Protein AF-A0A3C0APT8-F1 (afdb_monomer_lite)

Foldseek 3Di:
DDDDPPPPVVVVVVVVVVVVVVVVVVVVVPDPPVDPDPPVVVVVVVVVVLVVLCVLLVVLLVLQLVLQVVLVVVCCVVPNPPVPDDPVNVVVVVVVVSVVSNVVSCVLSVVLVVVSVPDDPVCCPDPVVVVVSVVSVCCSPPVSVVQSVVQSVVCVVPVDGDDPVVVVCVVVVPVVVVVVD

Structure (mmCIF, N/CA/C/O backbone):
data_AF-A0A3C0APT8-F1
#
_entry.id   AF-A0A3C0APT8-F1
#
loop_
_atom_site.group_PDB
_atom_site.id
_atom_site.type_symbol
_atom_site.label_atom_id
_atom_site.label_alt_id
_atom_site.label_comp_id
_atom_site.label_asym_id
_atom_site.label_entity_id
_atom_site.label_seq_id
_atom_site.pdbx_PDB_ins_code
_atom_site.Cartn_x
_atom_site.Cartn_y
_atom_site.Cartn_z
_atom_site.occupancy
_atom_site.B_iso_or_equiv
_atom_site.auth_seq_id
_atom_site.auth_comp_id
_atom_site.auth_asym_id
_atom_site.auth_atom_id
_atom_site.pdbx_PDB_model_num
ATOM 1 N N . MET A 1 1 ? -50.277 -47.792 87.723 1.00 46.31 1 MET A N 1
ATOM 2 C CA . MET A 1 1 ? -50.235 -48.427 86.388 1.00 46.31 1 MET A CA 1
ATOM 3 C C . MET A 1 1 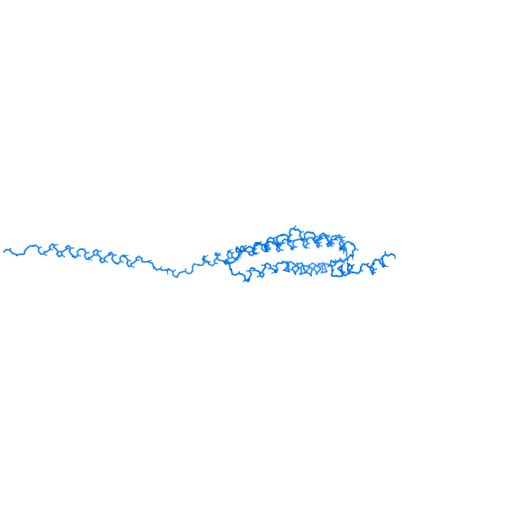? -49.663 -47.398 85.431 1.00 46.31 1 MET A C 1
ATOM 5 O O . MET A 1 1 ? -50.397 -46.610 84.857 1.00 46.31 1 MET A O 1
ATOM 9 N N . THR A 1 2 ? -48.336 -47.324 85.386 1.00 47.94 2 THR A N 1
ATOM 10 C CA . THR A 1 2 ? -47.563 -46.209 84.822 1.00 47.94 2 THR A CA 1
ATOM 11 C C . THR A 1 2 ? -46.394 -46.831 84.061 1.00 47.94 2 THR A C 1
ATOM 13 O O . THR A 1 2 ? -45.808 -47.771 84.592 1.00 47.94 2 THR A O 1
ATOM 16 N N . ARG A 1 3 ? -46.050 -46.292 82.881 1.00 48.50 3 ARG A N 1
ATOM 17 C CA . ARG A 1 3 ? -45.023 -46.743 81.904 1.00 48.50 3 ARG A CA 1
ATOM 18 C C . ARG A 1 3 ? -45.521 -47.669 80.789 1.00 48.50 3 ARG A C 1
ATOM 20 O O . ARG A 1 3 ? -45.230 -48.851 80.836 1.00 48.50 3 ARG A O 1
ATOM 27 N N . ILE A 1 4 ? -46.154 -47.113 79.750 1.00 49.47 4 ILE A N 1
ATOM 28 C CA . ILE A 1 4 ? -45.990 -47.619 78.362 1.00 49.47 4 ILE A CA 1
ATOM 29 C C . ILE A 1 4 ? -45.884 -46.463 77.332 1.00 49.47 4 ILE A C 1
ATOM 31 O O . ILE A 1 4 ? -45.281 -46.640 76.286 1.00 49.47 4 ILE A O 1
ATOM 35 N N . ILE A 1 5 ? -46.342 -45.239 77.631 1.00 50.34 5 ILE A N 1
ATOM 36 C CA . ILE A 1 5 ? -46.479 -44.180 76.601 1.00 50.34 5 ILE A CA 1
ATOM 37 C C . ILE A 1 5 ? -45.159 -43.435 76.263 1.00 50.34 5 ILE A C 1
ATOM 39 O O . ILE A 1 5 ? -45.027 -42.864 75.191 1.00 50.34 5 ILE A O 1
ATOM 43 N N . SER A 1 6 ? -44.121 -43.504 77.106 1.00 54.50 6 SER A N 1
ATOM 44 C CA . SER A 1 6 ? -42.900 -42.681 76.947 1.00 54.50 6 SER A CA 1
ATOM 45 C C . SER A 1 6 ? -41.946 -43.099 75.811 1.00 54.50 6 SER A C 1
ATOM 47 O O . SER A 1 6 ? -41.032 -42.339 75.493 1.00 54.50 6 SER A O 1
ATOM 49 N N . SER A 1 7 ? -42.099 -44.297 75.232 1.00 54.59 7 SER A N 1
ATOM 50 C CA . SER A 1 7 ? -41.129 -44.842 74.263 1.00 54.59 7 SER A CA 1
ATOM 51 C C . SER A 1 7 ? -41.429 -44.475 72.808 1.00 54.59 7 SER A C 1
ATOM 53 O O . SER A 1 7 ? -40.533 -44.583 71.979 1.00 54.59 7 SER A O 1
ATOM 55 N N . SER A 1 8 ? -42.660 -44.083 72.464 1.00 55.31 8 SER A N 1
ATOM 56 C CA . SER A 1 8 ? -43.016 -43.729 71.081 1.00 55.31 8 SER A CA 1
ATOM 57 C C . SER A 1 8 ? -42.684 -42.276 70.746 1.00 55.31 8 SER A C 1
ATOM 59 O O . SER A 1 8 ? -42.270 -41.994 69.628 1.00 55.31 8 SER A O 1
ATOM 61 N N . GLU A 1 9 ? -42.801 -41.363 71.715 1.00 57.25 9 GLU A N 1
ATOM 62 C CA . GLU A 1 9 ? -42.467 -39.942 71.524 1.00 57.25 9 GLU A CA 1
ATOM 63 C C . GLU A 1 9 ? -40.955 -39.724 71.386 1.00 57.25 9 GLU A C 1
ATOM 65 O O . GLU A 1 9 ? -40.518 -38.964 70.531 1.00 57.25 9 GLU A O 1
ATOM 70 N N . THR A 1 10 ? -40.139 -40.468 72.139 1.00 57.69 10 THR A N 1
ATOM 71 C CA . THR A 1 10 ? -38.668 -40.400 72.048 1.00 57.69 10 THR A CA 1
ATOM 72 C C . THR A 1 10 ? -38.121 -40.931 70.721 1.00 57.69 10 THR A C 1
ATOM 74 O O . THR A 1 10 ? -37.107 -40.437 70.234 1.00 57.69 10 THR A O 1
ATOM 77 N N . VAL A 1 11 ? -38.792 -41.914 70.112 1.00 59.53 11 VAL A N 1
ATOM 78 C CA . VAL A 1 11 ? -38.395 -42.466 68.805 1.00 59.53 11 VAL A CA 1
ATOM 79 C C . VAL A 1 11 ? -38.784 -41.523 67.663 1.00 59.53 11 VAL A C 1
ATOM 81 O O . VAL A 1 11 ? -38.007 -41.369 66.724 1.00 59.53 11 VAL A O 1
ATOM 84 N N . LEU A 1 12 ? -39.938 -40.855 67.755 1.00 58.19 12 LEU A N 1
ATOM 85 C CA . LEU A 1 12 ? -40.366 -39.862 66.763 1.00 58.19 12 LEU A CA 1
ATOM 86 C C . LEU A 1 12 ? -39.485 -38.602 66.793 1.00 58.19 12 LEU A C 1
ATOM 88 O O . LEU A 1 12 ? -39.095 -38.118 65.734 1.00 58.19 12 LEU A O 1
ATOM 92 N N . ASP A 1 13 ? -39.086 -38.142 67.979 1.00 59.91 13 ASP A N 1
ATOM 93 C CA . ASP A 1 13 ? -38.222 -36.962 68.146 1.00 59.91 13 ASP A CA 1
ATOM 94 C C . ASP A 1 13 ? -36.760 -37.237 67.711 1.00 59.91 13 ASP A C 1
ATOM 96 O O . ASP A 1 13 ? -36.088 -36.403 67.096 1.00 59.91 13 ASP A O 1
ATOM 100 N N . SER A 1 14 ? -36.272 -38.471 67.910 1.00 58.62 14 SER A N 1
ATOM 101 C CA . SER A 1 14 ? -34.999 -38.920 67.314 1.00 58.62 14 SER A CA 1
ATOM 102 C C . SER A 1 14 ? -35.072 -39.041 65.791 1.00 58.62 14 SER A C 1
ATOM 104 O O . SER A 1 14 ? -34.113 -38.699 65.106 1.00 58.62 14 SER A O 1
ATOM 106 N N . ALA A 1 15 ? -36.195 -39.503 65.234 1.00 60.31 15 ALA A N 1
ATOM 107 C CA . ALA A 1 15 ? -36.350 -39.606 63.786 1.00 60.31 15 ALA A CA 1
ATOM 108 C C . ALA A 1 15 ? -36.388 -38.219 63.125 1.00 60.31 15 ALA A C 1
ATOM 110 O O . ALA A 1 15 ? -35.685 -38.014 62.137 1.00 60.31 15 ALA A O 1
ATOM 111 N N . GLU A 1 16 ? -37.125 -37.260 63.703 1.00 64.25 16 GLU A N 1
ATOM 112 C CA . GLU A 1 16 ? -37.183 -35.880 63.200 1.00 64.25 16 GLU A CA 1
ATOM 113 C C . GLU A 1 16 ? -35.834 -35.156 63.295 1.00 64.25 16 GLU A C 1
ATOM 115 O O . GLU A 1 16 ? -35.450 -34.451 62.354 1.00 64.25 16 GLU A O 1
ATOM 120 N N . SER A 1 17 ? -35.091 -35.341 64.392 1.00 61.62 17 SER A N 1
ATOM 121 C CA . SER A 1 17 ? -33.765 -34.729 64.557 1.00 61.62 17 SER A CA 1
ATOM 122 C C . SER A 1 17 ? -32.734 -35.296 63.576 1.00 61.62 17 SER A C 1
ATOM 124 O O . SER A 1 17 ? -32.000 -34.518 62.969 1.00 61.62 17 SER A O 1
ATOM 126 N N . VAL A 1 18 ? -32.752 -36.607 63.306 1.00 64.25 18 VAL A N 1
ATOM 127 C CA . VAL A 1 18 ? -31.890 -37.234 62.288 1.00 64.25 18 VAL A CA 1
ATOM 128 C C . VAL A 1 18 ? -32.241 -36.760 60.873 1.00 64.25 18 VAL A C 1
ATOM 130 O O . VAL A 1 18 ? -31.335 -36.475 60.089 1.00 64.25 18 VAL A O 1
ATOM 133 N N . THR A 1 19 ? -33.527 -36.597 60.532 1.00 63.81 19 THR A N 1
ATOM 134 C CA . THR A 1 19 ? -33.911 -36.006 59.234 1.00 63.81 19 THR A CA 1
ATOM 135 C C . THR A 1 19 ? -33.487 -34.546 59.105 1.00 63.81 19 THR A C 1
ATOM 137 O O . THR A 1 19 ? -33.012 -34.162 58.038 1.00 63.81 19 THR A O 1
ATOM 140 N N . ARG A 1 20 ? -33.572 -33.745 60.177 1.00 60.94 20 ARG A N 1
ATOM 141 C CA . ARG A 1 20 ? -33.083 -32.355 60.157 1.00 60.94 20 ARG A CA 1
ATOM 142 C C . ARG A 1 20 ? -31.565 -32.283 60.023 1.00 60.94 20 ARG A C 1
ATOM 144 O O . ARG A 1 20 ? -31.077 -31.425 59.296 1.00 60.94 20 ARG A O 1
ATOM 151 N N . GLU A 1 21 ? -30.813 -33.175 60.664 1.00 63.03 21 GLU A N 1
ATOM 152 C CA . GLU A 1 21 ? -29.355 -33.222 60.493 1.00 63.03 21 GLU A CA 1
ATOM 153 C C . GLU A 1 21 ? -28.953 -33.665 59.079 1.00 63.03 21 GLU A C 1
ATOM 155 O O . GLU A 1 21 ? -28.057 -33.059 58.490 1.00 63.03 21 GLU A O 1
ATOM 160 N N . MET A 1 22 ? -29.662 -34.629 58.477 1.00 58.06 22 MET A N 1
ATOM 161 C CA . MET A 1 22 ? -29.444 -35.013 57.075 1.00 58.06 22 MET A CA 1
ATOM 162 C C . MET A 1 22 ? -29.778 -33.879 56.093 1.00 58.06 22 MET A C 1
ATOM 164 O O . MET A 1 22 ? -29.039 -33.673 55.130 1.00 58.06 22 MET A O 1
ATOM 168 N N . GLU A 1 23 ? -30.839 -33.109 56.346 1.00 60.03 23 GLU A N 1
ATOM 169 C CA . GLU A 1 23 ? -31.242 -31.971 55.509 1.00 60.03 23 GLU A CA 1
ATOM 170 C C . GLU A 1 23 ? -30.263 -30.788 55.641 1.00 60.03 23 GLU A C 1
ATOM 172 O O . GLU A 1 23 ? -29.914 -30.149 54.645 1.00 60.03 23 GLU A O 1
ATOM 177 N N . VAL A 1 24 ? -29.725 -30.541 56.843 1.00 60.09 24 VAL A N 1
ATOM 178 C CA . VAL A 1 24 ? -28.685 -29.524 57.086 1.00 60.09 24 VAL A CA 1
ATOM 179 C C . VAL A 1 24 ? -27.339 -29.940 56.479 1.00 60.09 24 VAL A C 1
ATOM 181 O O . VAL A 1 24 ? -26.661 -29.100 55.883 1.00 60.09 24 VAL A O 1
ATOM 184 N N . SER A 1 25 ? -26.963 -31.223 56.545 1.00 53.44 25 SER A N 1
ATOM 185 C CA . SER A 1 25 ? -25.757 -31.736 55.876 1.00 53.44 25 SER A CA 1
ATOM 186 C C . SER A 1 25 ? -25.876 -31.724 54.345 1.00 53.44 25 SER A C 1
ATOM 188 O O . SER A 1 25 ? -24.917 -31.332 53.681 1.00 53.44 25 SER A O 1
ATOM 190 N N . GLN A 1 26 ? -27.047 -32.034 53.770 1.00 53.38 26 GLN A N 1
ATOM 191 C CA . GLN A 1 26 ? -27.283 -31.894 52.323 1.00 53.38 26 GLN A CA 1
ATOM 192 C C . GLN A 1 26 ? -27.288 -30.428 51.868 1.00 53.38 26 GLN A C 1
ATOM 194 O O . GLN A 1 26 ? -26.706 -30.109 50.831 1.00 53.38 26 GLN A O 1
ATOM 199 N N . SER A 1 27 ? -27.865 -29.524 52.665 1.00 49.44 27 SER A N 1
ATOM 200 C CA . SER A 1 27 ? -27.881 -28.081 52.377 1.00 49.44 27 SER A CA 1
ATOM 201 C C . SER A 1 27 ? -26.485 -27.447 52.464 1.00 49.44 27 SER A C 1
ATOM 203 O O . SER A 1 27 ? -26.185 -26.498 51.735 1.00 49.44 27 SER A O 1
ATOM 205 N N . ALA A 1 28 ? -25.607 -27.990 53.315 1.00 50.47 28 ALA A N 1
ATOM 206 C CA . ALA A 1 28 ? -24.210 -27.571 53.432 1.00 50.47 28 ALA A CA 1
ATOM 207 C C . ALA A 1 28 ? -23.309 -28.141 52.313 1.00 50.47 28 ALA A C 1
ATOM 209 O O . ALA A 1 28 ? -22.332 -27.494 51.925 1.00 50.47 28 ALA A O 1
ATOM 210 N N . GLU A 1 29 ? -23.641 -29.310 51.747 1.00 50.09 29 GLU A N 1
ATOM 211 C CA . GLU A 1 29 ? -22.916 -29.909 50.613 1.00 50.09 29 GLU A CA 1
ATOM 212 C C . GLU A 1 29 ? -23.354 -29.389 49.236 1.00 50.09 29 GLU A C 1
ATOM 214 O O . GLU A 1 29 ? -22.563 -29.447 48.291 1.00 50.09 29 GLU A O 1
ATOM 219 N N . THR A 1 30 ? -24.522 -28.748 49.115 1.00 44.47 30 THR A N 1
ATOM 220 C CA . THR A 1 30 ? -24.904 -27.944 47.935 1.00 44.47 30 THR A CA 1
ATOM 221 C C . THR A 1 30 ? -24.205 -26.575 47.892 1.00 44.47 30 THR A C 1
ATOM 223 O O . THR A 1 30 ? -24.771 -25.550 47.533 1.00 44.47 30 THR A O 1
ATOM 226 N N . GLY A 1 31 ? -22.917 -26.538 48.225 1.00 44.31 31 GLY A N 1
ATOM 227 C CA . GLY A 1 31 ? -21.942 -26.527 47.140 1.00 44.31 31 GLY A CA 1
ATOM 228 C C . GLY A 1 31 ? -21.985 -25.367 46.146 1.00 44.31 31 GLY A C 1
ATOM 229 O O . GLY A 1 31 ? -21.610 -25.571 44.995 1.00 44.31 31 GLY A O 1
ATOM 230 N N . ASN A 1 32 ? -22.312 -24.139 46.556 1.00 48.81 32 ASN A N 1
ATOM 231 C CA . ASN A 1 32 ? -21.815 -22.963 45.834 1.00 48.81 32 ASN A CA 1
ATOM 232 C C . ASN A 1 32 ? -20.361 -22.690 46.246 1.00 48.81 32 ASN A C 1
ATOM 234 O O . ASN A 1 32 ? -20.043 -21.699 46.901 1.00 48.81 32 ASN A O 1
ATOM 238 N N . ARG A 1 33 ? -19.459 -23.606 45.883 1.00 49.03 33 ARG A N 1
ATOM 239 C CA . ARG A 1 33 ? -18.041 -23.268 45.774 1.00 49.03 33 ARG A CA 1
ATOM 240 C C . ARG A 1 33 ? -17.917 -22.517 44.449 1.00 49.03 33 ARG A C 1
ATOM 242 O O . ARG A 1 33 ? -18.072 -23.174 43.418 1.00 49.03 33 ARG A O 1
ATOM 249 N N . PRO A 1 34 ? -17.650 -21.196 44.411 1.00 51.22 34 PRO A N 1
ATOM 250 C CA . PRO A 1 34 ? -17.245 -20.570 43.164 1.00 51.22 34 PRO A CA 1
ATOM 251 C C . PRO A 1 34 ? -15.938 -21.251 42.767 1.00 51.22 34 PRO A C 1
ATOM 253 O O . PRO A 1 34 ? -14.888 -21.023 43.365 1.00 51.22 34 PRO A O 1
ATOM 256 N N . GLY A 1 35 ? -16.031 -22.207 41.844 1.00 51.53 35 GLY A N 1
ATOM 257 C CA . GLY A 1 35 ? -14.895 -22.980 41.390 1.00 51.53 35 GLY A CA 1
ATOM 258 C C . GLY A 1 35 ? -13.864 -22.021 40.821 1.00 51.53 35 GLY A C 1
ATOM 259 O O . GLY A 1 35 ? -14.045 -21.505 39.722 1.00 51.53 35 GLY A O 1
ATOM 260 N N . LEU A 1 36 ? -12.779 -21.808 41.569 1.00 56.50 36 LEU A N 1
ATOM 261 C CA . LEU A 1 36 ? -11.518 -21.260 41.084 1.00 56.50 36 LEU A CA 1
ATOM 262 C C . LEU A 1 36 ? -10.945 -22.215 40.025 1.00 56.50 36 LEU A C 1
ATOM 264 O O . LEU A 1 36 ? -10.007 -22.973 40.264 1.00 56.50 36 LEU A O 1
ATOM 268 N N . ARG A 1 37 ? -11.530 -22.209 38.834 1.00 57.88 37 ARG A N 1
ATOM 269 C CA . ARG A 1 37 ? -10.881 -22.694 37.625 1.00 57.88 37 ARG A CA 1
ATOM 270 C C . ARG A 1 37 ? -10.918 -21.532 36.645 1.00 57.88 37 ARG A C 1
ATOM 272 O O . ARG A 1 37 ? -11.970 -21.330 36.044 1.00 57.88 37 ARG A O 1
ATOM 279 N N . PRO A 1 38 ? -9.827 -20.760 36.477 1.00 55.81 38 PRO A N 1
ATOM 280 C CA . PRO A 1 38 ? -9.714 -19.917 35.299 1.00 55.81 38 PRO A CA 1
ATOM 281 C C . PRO A 1 38 ? -9.768 -20.871 34.106 1.00 55.81 38 PRO A C 1
ATOM 283 O O . PRO A 1 38 ? -8.848 -21.655 33.862 1.00 55.81 38 PRO A O 1
ATOM 286 N N . ARG A 1 39 ? -10.920 -20.910 33.436 1.00 60.53 39 ARG A N 1
ATOM 287 C CA . ARG A 1 39 ? -11.121 -21.746 32.263 1.00 60.53 39 ARG A CA 1
ATOM 288 C C . ARG A 1 39 ? -10.161 -21.208 31.210 1.00 60.53 39 ARG A C 1
ATOM 290 O O . ARG A 1 39 ? -10.298 -20.075 30.772 1.00 60.53 39 ARG A O 1
ATOM 297 N N . LEU A 1 40 ? -9.208 -22.028 30.772 1.00 59.12 40 LEU A N 1
ATOM 298 C CA . LEU A 1 40 ? -8.360 -21.746 29.602 1.00 59.12 40 LEU A CA 1
ATOM 299 C C . LEU A 1 40 ? -9.195 -21.306 28.377 1.00 59.12 40 LEU A C 1
ATOM 301 O O . LEU A 1 40 ? -8.720 -20.559 27.530 1.00 59.12 40 LEU A O 1
ATOM 305 N N . VAL A 1 41 ? -10.466 -21.714 28.329 1.00 59.66 41 VAL A N 1
ATOM 306 C CA . VAL A 1 41 ? -11.469 -21.310 27.335 1.00 59.66 41 VAL A CA 1
ATOM 307 C C . VAL A 1 41 ? -11.773 -19.800 27.364 1.00 59.66 41 VAL A C 1
ATOM 309 O O . VAL A 1 41 ? -11.934 -19.209 26.299 1.00 59.66 41 VAL A O 1
ATOM 312 N N . ASP A 1 42 ? -11.756 -19.148 28.533 1.00 60.94 42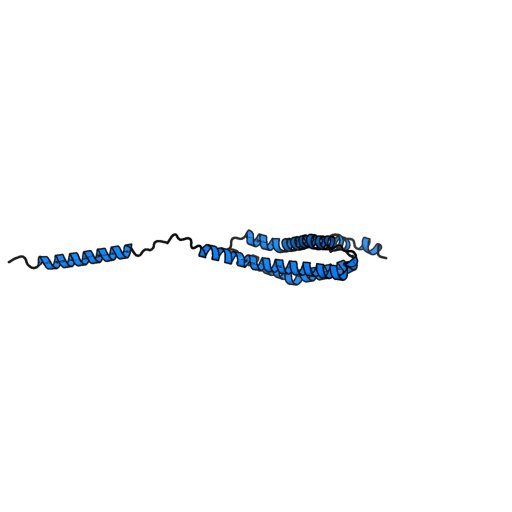 ASP A N 1
ATOM 313 C CA . ASP A 1 42 ? -12.002 -17.700 28.660 1.00 60.94 42 ASP A CA 1
ATOM 314 C C . ASP A 1 42 ? -10.837 -16.885 28.065 1.00 60.94 42 ASP A C 1
ATOM 316 O O . ASP A 1 42 ? -11.036 -15.820 27.477 1.00 60.94 42 ASP A O 1
ATOM 320 N N . TRP A 1 43 ? -9.612 -17.417 28.143 1.00 56.66 43 TRP A N 1
ATOM 321 C CA . TRP A 1 43 ? -8.429 -16.829 27.505 1.00 56.66 43 TRP A CA 1
ATOM 322 C C . TRP A 1 43 ? -8.491 -16.946 25.981 1.00 56.66 43 TRP A C 1
ATOM 324 O O . TRP A 1 43 ? -8.214 -15.982 25.275 1.00 56.66 43 TRP A O 1
ATOM 334 N N . VAL A 1 44 ? -8.928 -18.090 25.454 1.00 61.84 44 VAL A N 1
ATOM 335 C CA . VAL A 1 44 ? -9.093 -18.269 24.002 1.00 61.84 44 VAL A CA 1
ATOM 336 C C . VAL A 1 44 ? -10.205 -17.362 23.453 1.00 61.84 44 VAL A C 1
ATOM 338 O O . VAL A 1 44 ? -10.029 -16.753 22.398 1.00 61.84 44 VAL A O 1
ATOM 341 N N . GLN A 1 45 ? -11.318 -17.199 24.177 1.00 60.47 45 GLN A N 1
ATOM 342 C CA . GLN A 1 45 ? -12.413 -16.309 23.766 1.00 60.47 45 GLN A CA 1
ATOM 343 C C . GLN A 1 45 ? -12.042 -14.823 23.853 1.00 60.47 45 GLN A C 1
ATOM 345 O O . GLN A 1 45 ? -12.379 -14.051 22.957 1.00 60.47 45 GLN A O 1
ATOM 350 N N . THR A 1 46 ? -11.312 -14.402 24.888 1.00 57.59 46 THR A N 1
ATOM 351 C CA . THR A 1 46 ? -10.836 -13.011 24.986 1.00 57.59 46 THR A CA 1
ATOM 352 C C . THR A 1 46 ? -9.825 -12.675 23.887 1.00 57.59 46 THR A C 1
ATOM 354 O O . THR A 1 46 ? -9.931 -11.606 23.282 1.00 57.59 46 THR A O 1
ATOM 357 N N . TRP A 1 47 ? -8.928 -13.603 23.535 1.00 53.00 47 TRP A N 1
ATOM 358 C CA . TRP A 1 47 ? -8.032 -13.455 22.382 1.00 53.00 47 TRP A CA 1
ATOM 359 C C . TRP A 1 47 ? -8.778 -13.410 21.041 1.00 53.00 47 TRP A C 1
ATOM 361 O O . TRP A 1 47 ? -8.412 -12.615 20.175 1.00 53.00 47 TRP A O 1
ATOM 371 N N . SER A 1 48 ? -9.842 -14.200 20.856 1.00 57.16 48 SER A N 1
ATOM 372 C CA . SER A 1 48 ? -10.593 -14.205 19.590 1.00 57.16 48 SER A CA 1
ATOM 373 C C . SER A 1 48 ? -11.395 -12.916 19.373 1.00 57.16 48 SER A C 1
ATOM 375 O O . SER A 1 48 ? -11.482 -12.428 18.246 1.00 57.16 48 SER A O 1
ATOM 377 N N . VAL A 1 49 ? -11.945 -12.324 20.438 1.00 58.59 49 VAL A N 1
ATOM 378 C CA . VAL A 1 49 ? -12.668 -11.040 20.363 1.00 58.59 49 VAL A CA 1
ATOM 379 C C . VAL A 1 49 ? -11.706 -9.883 20.072 1.00 58.59 49 VAL A C 1
ATOM 381 O O . VAL A 1 49 ? -12.036 -8.990 19.288 1.00 58.59 49 VAL A O 1
ATOM 384 N N . TRP A 1 50 ? -10.494 -9.922 20.636 1.00 54.88 50 TRP A N 1
ATOM 385 C CA . TRP A 1 50 ? -9.435 -8.969 20.293 1.00 54.88 50 TRP A CA 1
ATOM 386 C C . TRP A 1 50 ? -8.984 -9.149 18.840 1.00 54.88 50 TRP A C 1
ATOM 388 O O . TRP A 1 50 ? -8.959 -8.175 18.088 1.00 54.88 50 TRP A O 1
ATOM 398 N N . GLY A 1 51 ? -8.737 -10.389 18.404 1.00 61.47 51 GLY A N 1
ATOM 399 C CA . GLY A 1 51 ? -8.367 -10.713 17.024 1.00 61.47 51 GLY A CA 1
ATOM 400 C C . GLY A 1 51 ? -9.388 -10.243 15.983 1.00 61.47 51 GLY A C 1
ATOM 401 O O . GLY A 1 51 ? -8.994 -9.767 14.921 1.00 61.47 51 GLY A O 1
ATOM 402 N N . GLY A 1 52 ? -10.688 -10.280 16.297 1.00 67.06 52 GLY A N 1
ATOM 403 C CA . GLY A 1 52 ? -11.744 -9.801 15.398 1.00 67.06 52 GLY A CA 1
ATOM 404 C C . GLY A 1 52 ? -11.667 -8.300 15.085 1.00 67.06 52 GLY A C 1
ATOM 405 O O . GLY A 1 52 ? -11.883 -7.899 13.943 1.00 67.06 52 GLY A O 1
ATOM 406 N N . CYS A 1 53 ? -11.295 -7.465 16.061 1.00 69.88 53 CYS A N 1
ATOM 407 C CA . CYS A 1 53 ? -11.169 -6.017 15.850 1.00 69.88 53 CYS A CA 1
ATOM 408 C C . CYS A 1 53 ? -9.942 -5.670 14.993 1.00 69.88 53 CYS A C 1
ATOM 410 O O . CYS A 1 53 ? -10.022 -4.821 14.105 1.00 69.88 53 CYS A O 1
ATOM 412 N N . TYR A 1 54 ? -8.819 -6.361 15.216 1.00 80.19 54 TYR A N 1
ATOM 413 C CA . TYR A 1 54 ? -7.609 -6.187 14.405 1.00 80.19 54 TYR A CA 1
ATOM 414 C C . TYR A 1 54 ? -7.717 -6.854 13.028 1.00 80.19 54 TYR A C 1
ATOM 416 O O . TYR A 1 54 ? -7.017 -6.447 12.105 1.00 80.19 54 TYR A O 1
ATOM 424 N N . SER A 1 55 ? -8.616 -7.828 12.851 1.00 84.50 55 SER A N 1
ATOM 425 C CA . SER A 1 55 ? -8.834 -8.511 11.571 1.00 84.50 55 SER A CA 1
ATOM 426 C C . SER A 1 55 ? -9.303 -7.555 10.471 1.00 84.50 55 SER A C 1
ATOM 428 O O . SER A 1 55 ? -8.769 -7.601 9.365 1.00 84.50 55 SER A O 1
ATOM 430 N N . VAL A 1 56 ? -10.225 -6.633 10.775 1.00 84.00 56 VAL A N 1
ATOM 431 C CA . VAL A 1 56 ? -10.672 -5.610 9.807 1.00 84.00 56 VAL A CA 1
ATOM 432 C C . VAL A 1 56 ? -9.510 -4.706 9.400 1.00 84.00 56 VAL A C 1
ATOM 434 O O . VAL A 1 56 ? -9.353 -4.369 8.230 1.00 84.00 56 VAL A O 1
ATOM 437 N N . LEU A 1 57 ? -8.659 -4.349 10.360 1.00 86.75 57 LEU A N 1
ATOM 438 C CA . LEU A 1 57 ? -7.506 -3.498 10.110 1.00 86.75 57 LEU A CA 1
ATOM 439 C C . LEU A 1 57 ? -6.442 -4.211 9.267 1.00 86.75 57 LEU A C 1
ATOM 441 O O . LEU A 1 57 ? -5.886 -3.618 8.348 1.00 86.75 57 LEU A O 1
ATOM 445 N N . ALA A 1 58 ? -6.212 -5.498 9.533 1.00 89.56 58 ALA A N 1
ATOM 446 C CA . ALA A 1 58 ? -5.337 -6.347 8.733 1.00 89.56 58 ALA A CA 1
ATOM 447 C C . ALA A 1 58 ? -5.862 -6.525 7.299 1.00 89.56 58 ALA A C 1
ATOM 449 O O . ALA A 1 58 ? -5.073 -6.515 6.357 1.00 89.56 58 ALA A O 1
ATOM 450 N N . LEU A 1 59 ? -7.183 -6.631 7.114 1.00 90.56 59 LEU A N 1
ATOM 451 C CA . LEU A 1 59 ? -7.794 -6.676 5.785 1.00 90.56 59 LEU A CA 1
ATOM 452 C C . LEU A 1 59 ? -7.538 -5.376 5.014 1.00 90.56 59 LEU A C 1
ATOM 454 O O . LEU A 1 59 ? -7.107 -5.425 3.866 1.00 90.56 59 LEU A O 1
ATOM 458 N N . ILE A 1 60 ? -7.752 -4.223 5.651 1.00 89.75 60 ILE A N 1
ATOM 459 C CA . ILE A 1 60 ? -7.468 -2.915 5.044 1.00 89.75 60 ILE A CA 1
ATOM 460 C C . ILE A 1 60 ? -5.978 -2.792 4.705 1.00 89.75 60 ILE A C 1
ATOM 462 O O . ILE A 1 60 ? -5.639 -2.318 3.625 1.00 89.75 60 ILE A O 1
ATOM 466 N N . LEU A 1 61 ? -5.087 -3.267 5.582 1.00 92.25 61 LEU A N 1
ATOM 467 C CA . LEU A 1 61 ? -3.641 -3.279 5.337 1.00 92.25 61 LEU A CA 1
ATOM 468 C C . LEU A 1 61 ? -3.305 -4.063 4.074 1.00 92.25 61 LEU A C 1
ATOM 470 O O . LEU A 1 61 ? -2.550 -3.589 3.228 1.00 92.25 61 LEU A O 1
ATOM 474 N N . LEU A 1 62 ? -3.889 -5.252 3.948 1.00 93.12 62 LEU A N 1
ATOM 475 C CA . LEU A 1 62 ? -3.673 -6.138 2.815 1.00 93.12 62 LEU A CA 1
ATOM 476 C C . LEU A 1 62 ? -4.221 -5.536 1.520 1.00 93.12 62 LEU A C 1
ATOM 478 O O . LEU A 1 62 ? -3.541 -5.600 0.500 1.00 93.12 62 LEU A O 1
ATOM 482 N N . ILE A 1 63 ? -5.402 -4.912 1.559 1.00 92.25 63 ILE A N 1
ATOM 483 C CA . ILE A 1 63 ? -5.973 -4.198 0.409 1.00 92.25 63 ILE A CA 1
ATOM 484 C C . ILE A 1 63 ? -5.041 -3.061 -0.019 1.00 92.25 63 ILE A C 1
ATOM 486 O O . ILE A 1 63 ? -4.698 -2.964 -1.196 1.00 92.25 63 ILE A O 1
ATOM 490 N N . THR A 1 64 ? -4.580 -2.237 0.925 1.00 92.25 64 THR A N 1
ATOM 491 C CA . THR A 1 64 ? -3.674 -1.121 0.629 1.00 92.25 64 THR A CA 1
ATOM 492 C C . THR A 1 64 ? -2.367 -1.601 0.011 1.00 92.25 64 THR A C 1
ATOM 494 O O . THR A 1 64 ? -1.951 -1.088 -1.028 1.00 92.25 64 THR A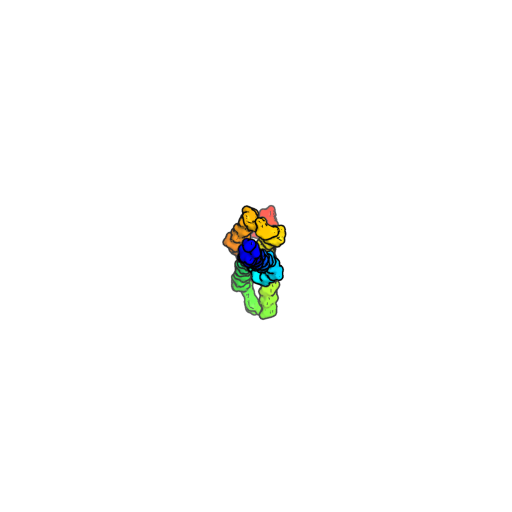 O 1
ATOM 497 N N . LEU A 1 65 ? -1.750 -2.631 0.595 1.00 94.06 65 LEU A N 1
ATOM 498 C CA . LEU A 1 65 ? -0.555 -3.254 0.030 1.00 94.06 65 LEU A CA 1
ATOM 499 C C . LEU A 1 65 ? -0.809 -3.812 -1.369 1.00 94.06 65 LEU A C 1
ATOM 501 O O . LEU A 1 65 ? 0.029 -3.624 -2.244 1.00 94.06 65 LEU A O 1
ATOM 505 N N . ALA A 1 66 ? -1.953 -4.458 -1.603 1.00 93.94 66 ALA A N 1
ATOM 506 C CA . ALA A 1 66 ? -2.292 -5.005 -2.912 1.00 93.94 66 ALA A CA 1
ATOM 507 C C . ALA A 1 66 ? -2.386 -3.908 -3.984 1.00 93.94 66 ALA A C 1
ATOM 509 O O . ALA A 1 66 ? -1.844 -4.085 -5.072 1.00 93.94 66 ALA A O 1
ATOM 510 N N . TYR A 1 67 ? -3.002 -2.763 -3.677 1.00 93.88 67 TYR A N 1
ATOM 511 C CA . TYR A 1 67 ? -3.070 -1.625 -4.600 1.00 93.88 67 TYR A CA 1
ATOM 512 C C . TYR A 1 67 ? -1.692 -1.025 -4.906 1.00 93.88 67 TYR A C 1
ATOM 514 O O . TYR A 1 67 ? -1.370 -0.814 -6.075 1.00 93.88 67 TYR A O 1
ATOM 522 N N . LEU A 1 68 ? -0.863 -0.783 -3.885 1.00 93.12 68 LEU A N 1
ATOM 523 C CA . LEU A 1 68 ? 0.487 -0.226 -4.071 1.00 93.12 68 LEU A CA 1
ATOM 524 C C . LEU A 1 68 ? 1.395 -1.190 -4.844 1.00 93.12 68 LEU A C 1
ATOM 526 O O . LEU A 1 68 ? 2.125 -0.792 -5.755 1.00 93.12 68 LEU A O 1
ATOM 530 N N . PHE A 1 69 ? 1.290 -2.480 -4.533 1.00 92.31 69 PHE A N 1
ATOM 531 C CA . PHE A 1 69 ? 1.994 -3.538 -5.242 1.00 92.31 69 PHE A CA 1
ATOM 532 C C . PHE A 1 69 ? 1.549 -3.635 -6.704 1.00 92.31 69 PHE A C 1
ATOM 534 O O . PHE A 1 69 ? 2.387 -3.772 -7.595 1.00 92.31 69 PHE A O 1
ATOM 541 N N . LEU A 1 70 ? 0.245 -3.523 -6.970 1.00 93.81 70 LEU A N 1
ATOM 542 C CA . LEU A 1 70 ? -0.290 -3.524 -8.327 1.00 93.81 70 LEU A CA 1
ATOM 543 C C . LEU A 1 70 ? 0.203 -2.309 -9.120 1.00 93.81 70 LEU A C 1
ATOM 545 O O . LEU A 1 70 ? 0.675 -2.481 -10.241 1.00 93.81 70 LEU A O 1
ATOM 549 N N . LEU A 1 71 ? 0.173 -1.108 -8.532 1.00 93.00 71 LEU A N 1
ATOM 550 C CA . LEU A 1 71 ? 0.729 0.103 -9.147 1.00 93.00 71 LEU A CA 1
ATOM 551 C C . LEU A 1 71 ? 2.199 -0.101 -9.530 1.00 93.00 71 LEU A C 1
ATOM 553 O O . LEU A 1 71 ? 2.604 0.176 -10.657 1.00 93.00 71 LEU A O 1
ATOM 557 N N . ARG A 1 72 ? 3.000 -0.639 -8.608 1.00 90.81 72 ARG A N 1
ATOM 558 C CA . ARG A 1 72 ? 4.406 -0.973 -8.850 1.00 90.81 72 ARG A CA 1
ATOM 559 C C . ARG A 1 72 ? 4.573 -1.962 -10.002 1.00 90.81 72 ARG A C 1
ATOM 561 O O . ARG A 1 72 ? 5.436 -1.737 -10.845 1.00 90.81 72 ARG A O 1
ATOM 568 N N . LEU A 1 73 ? 3.785 -3.036 -10.041 1.00 90.94 73 LEU A N 1
ATOM 569 C CA . LEU A 1 73 ? 3.837 -4.007 -11.135 1.00 90.94 73 LEU A CA 1
ATOM 570 C C . LEU A 1 73 ? 3.534 -3.348 -12.478 1.00 90.94 73 LEU A C 1
ATOM 572 O O . LEU A 1 73 ? 4.297 -3.528 -13.424 1.00 90.94 73 LEU A O 1
ATOM 576 N N . VAL A 1 74 ? 2.462 -2.557 -12.541 1.00 92.19 74 VAL A N 1
ATOM 577 C CA . VAL A 1 74 ? 2.071 -1.824 -13.749 1.00 92.19 74 VAL A CA 1
ATOM 578 C C . VAL A 1 74 ? 3.209 -0.916 -14.208 1.00 92.19 74 VAL A C 1
ATOM 580 O O . VAL A 1 74 ? 3.595 -0.962 -15.368 1.00 92.19 74 VAL A O 1
ATOM 583 N N . MET A 1 75 ? 3.825 -0.161 -13.301 1.00 89.06 75 MET A N 1
ATOM 584 C CA . MET A 1 75 ? 4.931 0.732 -13.653 1.00 89.06 75 MET A CA 1
ATOM 585 C C . MET A 1 75 ? 6.190 -0.005 -14.116 1.00 89.06 75 MET A C 1
ATOM 587 O O . MET A 1 75 ? 6.835 0.438 -15.062 1.00 89.06 75 MET A O 1
ATOM 591 N N . ILE A 1 76 ? 6.542 -1.128 -13.481 1.00 88.06 76 ILE A N 1
ATOM 592 C CA . ILE A 1 76 ? 7.681 -1.953 -13.912 1.00 88.06 76 ILE A CA 1
ATOM 593 C C . ILE A 1 76 ? 7.427 -2.525 -15.310 1.00 88.06 76 ILE A C 1
ATOM 595 O O . ILE A 1 76 ? 8.354 -2.591 -16.108 1.00 88.06 76 ILE A O 1
ATOM 599 N N . ILE A 1 77 ? 6.193 -2.920 -15.625 1.00 88.00 77 ILE A N 1
ATOM 600 C CA . ILE A 1 77 ? 5.846 -3.449 -16.949 1.00 88.00 77 ILE A CA 1
ATOM 601 C C . ILE A 1 77 ? 5.843 -2.335 -18.004 1.00 88.00 77 ILE A C 1
ATOM 603 O O . ILE A 1 77 ? 6.358 -2.544 -19.098 1.00 88.00 77 ILE A O 1
ATOM 607 N N . SER A 1 78 ? 5.285 -1.165 -17.685 1.00 87.50 78 SER A N 1
ATOM 608 C CA . SER A 1 78 ? 5.155 -0.058 -18.639 1.00 87.50 78 SER A CA 1
ATOM 609 C C . SER A 1 78 ? 6.475 0.670 -18.909 1.00 87.50 78 SER A C 1
ATOM 611 O O . SER A 1 78 ? 6.732 1.052 -20.046 1.00 87.50 78 SER A O 1
ATOM 613 N N . TYR A 1 79 ? 7.310 0.867 -17.882 1.00 85.19 79 TYR A N 1
ATOM 614 C CA . TYR A 1 79 ? 8.507 1.721 -17.957 1.00 85.19 79 TYR A CA 1
ATOM 615 C C . TYR A 1 79 ? 9.806 1.015 -17.549 1.00 85.19 79 TYR A C 1
ATOM 617 O O . TYR A 1 79 ? 10.890 1.585 -17.677 1.00 85.19 79 TYR A O 1
ATOM 625 N N . GLY A 1 80 ? 9.737 -0.211 -17.028 1.00 80.00 80 GLY A N 1
ATOM 626 C CA . GLY A 1 80 ? 10.927 -0.954 -16.633 1.00 80.00 80 GLY A CA 1
ATOM 627 C C . GLY A 1 80 ? 11.685 -1.487 -17.844 1.00 80.00 80 GLY A C 1
ATOM 628 O O . GLY A 1 80 ? 11.147 -2.227 -18.663 1.00 80.00 80 GLY A O 1
ATOM 629 N N . ASP A 1 81 ? 12.978 -1.180 -17.925 1.00 80.38 81 ASP A N 1
ATOM 630 C CA . ASP A 1 81 ? 13.870 -1.795 -18.908 1.00 80.38 81 ASP A CA 1
ATOM 631 C C . ASP A 1 81 ? 14.336 -3.171 -18.401 1.00 80.38 81 ASP A C 1
ATOM 633 O O . ASP A 1 81 ? 15.423 -3.328 -17.834 1.00 80.38 81 ASP A O 1
ATOM 637 N N . LEU A 1 82 ? 13.471 -4.181 -18.556 1.00 71.44 82 LEU A N 1
ATOM 638 C CA . LEU A 1 82 ? 13.726 -5.545 -18.074 1.00 71.44 82 LEU A CA 1
ATOM 639 C C . LEU A 1 82 ? 14.975 -6.178 -18.710 1.00 71.44 82 LEU A C 1
ATOM 641 O O . LEU A 1 82 ? 15.578 -7.060 -18.103 1.00 71.44 82 LEU A O 1
ATOM 645 N N . ALA A 1 83 ? 15.396 -5.720 -19.892 1.00 73.38 83 ALA A N 1
ATOM 646 C CA . ALA A 1 83 ? 16.562 -6.256 -20.591 1.00 73.38 83 ALA A CA 1
ATOM 647 C C . ALA A 1 83 ? 17.895 -5.856 -19.935 1.00 73.38 83 ALA A C 1
ATOM 649 O O . ALA A 1 83 ? 18.907 -6.529 -20.135 1.00 73.38 83 ALA A O 1
ATOM 650 N N . LYS A 1 84 ? 17.908 -4.778 -19.141 1.00 77.38 84 LYS A N 1
ATOM 651 C CA . LYS A 1 84 ? 19.107 -4.285 -18.443 1.00 77.38 84 LYS A CA 1
ATOM 652 C C . LYS A 1 84 ? 19.181 -4.718 -16.979 1.00 77.38 84 LYS A C 1
ATOM 654 O O . LYS A 1 84 ? 20.205 -4.497 -16.334 1.00 77.38 84 LYS A O 1
ATOM 659 N N . LEU A 1 85 ? 18.117 -5.316 -16.442 1.00 78.81 85 LEU A N 1
ATOM 660 C CA . LEU A 1 85 ? 18.037 -5.677 -15.031 1.00 78.81 85 LEU A CA 1
ATOM 661 C C . LEU A 1 85 ? 18.676 -7.041 -14.767 1.00 78.81 85 LEU A C 1
ATOM 663 O O . LEU A 1 85 ? 18.211 -8.080 -15.229 1.00 78.81 85 LEU A O 1
ATOM 667 N N . THR A 1 86 ? 19.713 -7.049 -13.933 1.00 86.25 86 THR A N 1
ATOM 668 C CA . THR A 1 86 ? 20.227 -8.299 -13.358 1.00 86.25 86 THR A CA 1
ATOM 669 C C . THR A 1 86 ? 19.240 -8.823 -12.304 1.00 86.25 86 THR A C 1
ATOM 671 O O . THR A 1 86 ? 18.621 -8.032 -11.591 1.00 86.25 86 THR A O 1
ATOM 674 N N . VAL A 1 87 ? 19.135 -10.146 -12.120 1.00 83.62 87 VAL A N 1
ATOM 675 C CA . VAL A 1 87 ? 18.248 -10.782 -11.112 1.00 83.62 87 VAL A CA 1
ATOM 676 C C . VAL A 1 87 ? 18.436 -10.189 -9.703 1.00 83.62 87 VAL A C 1
ATOM 678 O O . VAL A 1 87 ? 17.469 -9.980 -8.967 1.00 83.62 87 VAL A O 1
ATOM 681 N N . GLN A 1 88 ? 19.675 -9.847 -9.337 1.00 87.38 88 GLN A N 1
ATOM 682 C CA . GLN A 1 88 ? 19.997 -9.201 -8.063 1.00 87.38 88 GLN A CA 1
ATOM 683 C C . GLN A 1 88 ? 19.393 -7.792 -7.945 1.00 87.38 88 GLN A C 1
ATOM 685 O O . GLN A 1 88 ? 18.821 -7.456 -6.910 1.00 87.38 88 GLN A O 1
ATOM 690 N N . GLN A 1 89 ? 19.481 -6.982 -9.002 1.00 85.75 89 GLN A N 1
ATOM 691 C CA . GLN A 1 89 ? 18.926 -5.626 -9.031 1.00 85.75 89 GLN A CA 1
ATOM 692 C C . GLN A 1 89 ? 17.396 -5.661 -9.020 1.00 85.75 89 GLN A C 1
ATOM 694 O O . GLN A 1 89 ? 16.773 -4.878 -8.310 1.00 85.75 89 GLN A O 1
ATOM 699 N N . ALA A 1 90 ? 16.790 -6.613 -9.735 1.00 84.62 90 ALA A N 1
ATOM 700 C CA . ALA A 1 90 ? 15.345 -6.823 -9.710 1.00 84.62 90 ALA A CA 1
ATOM 701 C C . ALA A 1 90 ? 14.851 -7.196 -8.301 1.00 84.62 90 ALA A C 1
ATOM 703 O O . ALA A 1 90 ? 13.865 -6.638 -7.819 1.00 84.62 90 ALA A O 1
ATOM 704 N N . THR A 1 91 ? 15.576 -8.081 -7.608 1.00 87.12 91 THR A N 1
ATOM 705 C CA . THR A 1 91 ? 15.258 -8.455 -6.220 1.00 87.12 91 THR A CA 1
ATOM 706 C C . THR A 1 91 ? 15.384 -7.259 -5.278 1.00 87.12 91 THR A C 1
ATOM 708 O O . THR A 1 91 ? 14.495 -7.030 -4.460 1.00 87.12 91 THR A O 1
ATOM 711 N N . GLN A 1 92 ? 16.448 -6.461 -5.409 1.00 88.25 92 GLN A N 1
ATOM 712 C CA . GLN A 1 92 ? 16.628 -5.249 -4.605 1.00 88.25 92 GLN A CA 1
ATOM 713 C C . GLN A 1 92 ? 15.520 -4.222 -4.862 1.00 88.25 92 GLN A C 1
ATOM 715 O O . GLN A 1 92 ? 14.945 -3.708 -3.908 1.00 88.25 92 GLN A O 1
ATOM 720 N N . LEU A 1 93 ? 15.156 -3.979 -6.124 1.00 86.94 93 LEU A N 1
ATOM 721 C CA . LEU A 1 93 ? 14.069 -3.070 -6.496 1.00 86.94 93 LEU A CA 1
ATOM 722 C C . LEU A 1 93 ? 12.737 -3.482 -5.853 1.00 86.94 93 LEU A C 1
ATOM 724 O O . LEU A 1 93 ? 12.002 -2.640 -5.325 1.00 86.94 93 LEU A O 1
ATOM 728 N N . PHE A 1 94 ? 12.441 -4.783 -5.871 1.00 87.44 94 PHE A N 1
ATOM 729 C CA . PHE A 1 94 ? 11.250 -5.327 -5.230 1.00 87.44 94 PHE A CA 1
ATOM 730 C C . PHE A 1 94 ? 11.288 -5.166 -3.715 1.00 87.44 94 PHE A C 1
ATOM 732 O O . PHE A 1 94 ? 10.312 -4.707 -3.129 1.00 87.44 94 PHE A O 1
ATOM 739 N N . LEU A 1 95 ? 12.408 -5.515 -3.084 1.00 90.81 95 LEU A N 1
ATOM 740 C CA . LEU A 1 95 ? 12.530 -5.515 -1.631 1.00 90.81 95 LEU A CA 1
ATOM 741 C C . LEU A 1 95 ? 12.495 -4.096 -1.062 1.00 90.81 95 LEU A C 1
ATOM 743 O O . LEU A 1 95 ? 11.724 -3.818 -0.146 1.00 90.81 95 LEU A O 1
ATOM 747 N N . THR A 1 96 ? 13.283 -3.190 -1.642 1.00 89.81 96 THR A N 1
ATOM 748 C CA . THR A 1 96 ? 13.321 -1.782 -1.242 1.00 89.81 96 THR A CA 1
ATOM 749 C C . THR A 1 96 ? 11.949 -1.159 -1.372 1.00 89.81 96 THR A C 1
ATOM 751 O O . THR A 1 96 ? 11.494 -0.463 -0.471 1.00 89.81 96 THR A O 1
ATOM 754 N N . GLY A 1 97 ? 11.244 -1.415 -2.465 1.00 89.06 97 GLY A N 1
ATOM 755 C CA . GLY A 1 97 ? 9.944 -0.800 -2.576 1.00 89.06 97 GLY A CA 1
ATOM 756 C C . GLY A 1 97 ? 8.826 -1.518 -1.823 1.00 89.06 97 GLY A C 1
ATOM 757 O O . GLY A 1 97 ? 7.924 -0.826 -1.376 1.00 89.06 97 GLY A O 1
ATOM 758 N N . LEU A 1 98 ? 8.916 -2.819 -1.542 1.00 89.81 98 LEU A N 1
ATOM 759 C CA . LEU A 1 98 ? 8.015 -3.452 -0.573 1.00 89.81 98 LEU A CA 1
ATOM 760 C C . LEU A 1 98 ? 8.139 -2.785 0.809 1.00 89.81 98 LEU A C 1
ATOM 762 O O . LEU A 1 98 ? 7.134 -2.612 1.493 1.00 89.81 98 LEU A O 1
ATOM 766 N N . GLN A 1 99 ? 9.346 -2.367 1.212 1.00 94.12 99 GLN A N 1
ATOM 767 C CA . GLN A 1 99 ? 9.542 -1.604 2.453 1.00 94.12 99 GLN A CA 1
ATOM 768 C C . GLN A 1 99 ? 8.814 -0.255 2.410 1.00 94.12 99 GLN A C 1
ATOM 770 O O . GLN A 1 99 ? 8.175 0.119 3.393 1.00 94.12 99 GLN A O 1
ATOM 775 N N . PHE A 1 100 ? 8.869 0.455 1.280 1.00 90.56 100 PHE A N 1
ATOM 776 C CA . PHE A 1 100 ? 8.124 1.704 1.100 1.00 90.56 100 PHE A CA 1
ATOM 777 C C . PHE A 1 100 ? 6.608 1.477 1.081 1.00 90.56 100 PHE A C 1
ATOM 779 O O . PHE A 1 100 ? 5.887 2.201 1.762 1.00 90.56 100 PHE A O 1
ATOM 786 N N . ASP A 1 101 ? 6.127 0.444 0.388 1.00 91.88 101 ASP A N 1
ATOM 787 C CA . ASP A 1 101 ? 4.702 0.099 0.340 1.00 91.88 101 ASP A CA 1
ATOM 788 C C . ASP A 1 101 ? 4.186 -0.240 1.751 1.00 91.88 101 ASP A C 1
ATOM 790 O O . ASP A 1 101 ? 3.116 0.216 2.158 1.00 91.88 101 ASP A O 1
ATOM 794 N N . LEU A 1 102 ? 4.986 -0.972 2.539 1.00 93.50 102 LEU A N 1
ATOM 795 C CA . LEU A 1 102 ? 4.702 -1.276 3.942 1.00 93.50 102 LEU A CA 1
ATOM 796 C C . LEU A 1 102 ? 4.673 -0.013 4.808 1.00 93.50 102 LEU A C 1
ATOM 798 O O . LEU A 1 102 ? 3.768 0.138 5.625 1.00 93.50 102 LEU A O 1
ATOM 802 N N . LEU A 1 103 ? 5.638 0.893 4.632 1.00 93.00 103 LEU A N 1
ATOM 803 C CA . LEU A 1 103 ? 5.690 2.152 5.373 1.00 93.00 103 LEU A CA 1
ATOM 804 C C . LEU A 1 103 ? 4.442 2.998 5.097 1.00 93.00 103 LEU A C 1
ATOM 806 O O . LEU A 1 103 ? 3.800 3.466 6.035 1.00 93.00 103 LEU A O 1
ATOM 810 N N . VAL A 1 104 ? 4.062 3.145 3.826 1.00 90.31 104 VAL A N 1
ATOM 811 C CA . VAL A 1 104 ? 2.861 3.886 3.420 1.00 90.31 104 VAL A CA 1
ATOM 812 C C . VAL A 1 104 ? 1.603 3.228 3.990 1.00 90.31 104 VAL A C 1
ATOM 814 O O . VAL A 1 104 ? 0.790 3.908 4.620 1.00 90.31 104 VAL A O 1
ATOM 817 N N . ALA A 1 105 ? 1.459 1.906 3.852 1.00 91.62 105 ALA A N 1
ATOM 818 C CA . ALA A 1 105 ? 0.320 1.171 4.404 1.00 91.62 105 ALA A CA 1
ATOM 819 C C . ALA A 1 105 ? 0.227 1.299 5.937 1.00 91.62 105 ALA A C 1
ATOM 821 O O . ALA A 1 105 ? -0.868 1.465 6.483 1.00 91.62 105 ALA A O 1
ATOM 822 N N . LEU A 1 106 ? 1.365 1.279 6.638 1.00 91.94 106 LEU A N 1
ATOM 823 C CA . LEU A 1 106 ? 1.416 1.465 8.085 1.00 91.94 106 LEU A CA 1
ATOM 824 C C . LEU A 1 106 ? 1.021 2.891 8.478 1.00 91.94 106 LEU A C 1
ATOM 826 O O . LEU A 1 106 ? 0.233 3.064 9.409 1.00 91.94 106 LEU A O 1
ATOM 830 N N . CYS A 1 107 ? 1.493 3.907 7.753 1.00 89.88 107 CYS A N 1
ATOM 831 C CA . CYS A 1 107 ? 1.077 5.296 7.954 1.00 89.88 107 CYS A CA 1
ATOM 832 C C . CYS A 1 107 ? -0.443 5.461 7.796 1.00 89.88 107 CYS A C 1
ATOM 834 O O . CYS A 1 107 ? -1.071 6.101 8.639 1.00 89.88 107 CYS A O 1
ATOM 836 N N . PHE A 1 108 ? -1.051 4.820 6.790 1.00 87.31 108 PHE A N 1
ATOM 837 C CA . PHE A 1 108 ? -2.507 4.838 6.593 1.00 87.31 108 PHE A CA 1
ATOM 838 C C . PHE A 1 108 ? -3.286 4.231 7.766 1.00 87.31 108 PHE A C 1
ATOM 840 O O . PHE A 1 108 ? -4.363 4.711 8.116 1.00 87.31 108 PHE A O 1
ATOM 847 N N . ILE A 1 109 ? -2.747 3.183 8.387 1.00 87.75 109 ILE A N 1
ATOM 848 C CA . ILE A 1 109 ? -3.430 2.422 9.441 1.00 87.75 109 ILE A CA 1
ATOM 849 C C . ILE A 1 109 ? -3.135 2.936 10.850 1.00 87.75 109 ILE A C 1
ATOM 851 O O . ILE A 1 109 ? -3.941 2.739 11.760 1.00 87.75 109 ILE A O 1
ATOM 855 N N . THR A 1 110 ? -2.026 3.648 11.030 1.00 89.06 110 THR A N 1
ATOM 856 C CA . THR A 1 110 ? -1.599 4.259 12.297 1.00 89.06 110 THR A CA 1
ATOM 857 C C . THR A 1 110 ? -2.715 4.997 13.057 1.00 89.06 110 THR A C 1
ATOM 859 O O . THR A 1 110 ? -2.860 4.729 14.256 1.00 89.06 110 THR A O 1
ATOM 862 N N . PRO A 1 111 ? -3.539 5.880 12.449 1.00 84.75 111 PRO A N 1
ATOM 863 C CA . PRO A 1 111 ? -4.590 6.583 13.193 1.00 84.75 111 PRO A CA 1
ATOM 864 C C . PRO A 1 111 ? -5.628 5.626 13.796 1.00 84.75 111 PRO A C 1
ATOM 866 O O . PRO A 1 111 ? -6.047 5.791 14.940 1.00 84.75 111 PRO A O 1
ATOM 869 N N . GLN A 1 112 ? -5.998 4.576 13.065 1.00 83.31 112 GLN A N 1
ATOM 870 C CA . GLN A 1 112 ? -6.970 3.591 13.532 1.00 83.31 112 GLN A CA 1
ATOM 871 C C . GLN A 1 112 ? -6.344 2.600 14.527 1.00 83.31 112 GLN A C 1
ATOM 873 O O . GLN A 1 112 ? -6.983 2.218 15.510 1.00 83.31 112 GLN A O 1
ATOM 878 N N . LEU A 1 113 ? -5.078 2.226 14.318 1.00 86.44 113 LEU A N 1
ATOM 879 C CA . LEU A 1 113 ? -4.320 1.353 15.215 1.00 86.44 113 LEU A CA 1
ATOM 880 C C . LEU A 1 113 ? -4.111 2.000 16.589 1.00 86.44 113 LEU A C 1
ATOM 882 O O . LEU A 1 113 ? -4.349 1.368 17.619 1.00 86.44 113 LEU A O 1
ATOM 886 N N . THR A 1 114 ? -3.707 3.271 16.614 1.00 85.25 114 THR A N 1
ATOM 887 C CA . THR A 1 114 ? -3.551 4.038 17.858 1.00 85.25 114 THR A CA 1
ATOM 888 C C . THR A 1 114 ? -4.892 4.192 18.567 1.00 85.25 114 THR A C 1
ATOM 890 O O . THR A 1 114 ? -4.981 3.913 19.761 1.00 85.25 114 THR A O 1
ATOM 893 N N . HIS A 1 115 ? -5.962 4.520 17.840 1.00 81.31 115 HIS A N 1
ATOM 894 C CA . HIS A 1 115 ? -7.301 4.611 18.418 1.00 81.31 115 HIS A CA 1
ATOM 895 C C . HIS A 1 115 ? -7.748 3.295 19.089 1.00 81.31 115 HIS A C 1
ATOM 897 O O . HIS A 1 115 ? -8.208 3.314 20.229 1.00 81.31 115 HIS A O 1
ATOM 903 N N . LEU A 1 116 ? -7.560 2.144 18.433 1.00 78.81 116 LEU A N 1
ATOM 904 C CA . LEU A 1 116 ? -7.866 0.825 19.009 1.00 78.81 116 LEU A CA 1
ATOM 905 C C . LEU A 1 116 ? -6.991 0.486 20.226 1.00 78.81 116 LEU A C 1
ATOM 907 O O . LEU A 1 116 ? -7.484 -0.101 21.185 1.00 78.81 116 LEU A O 1
ATOM 911 N N . THR A 1 117 ? -5.715 0.875 20.201 1.00 80.88 117 THR A N 1
ATOM 912 C CA . THR A 1 117 ? -4.754 0.572 21.275 1.00 80.88 117 THR A CA 1
ATOM 913 C C . THR A 1 117 ? -5.022 1.395 22.537 1.00 80.88 117 THR A C 1
ATOM 915 O O . THR A 1 117 ? -4.905 0.883 23.649 1.00 80.88 117 THR A O 1
ATOM 918 N N . PHE A 1 118 ? -5.396 2.669 22.386 1.00 78.69 118 PHE A N 1
ATOM 919 C CA . PHE A 1 118 ? -5.596 3.577 23.519 1.00 78.69 118 PHE A CA 1
ATOM 920 C C . PHE A 1 118 ? -7.014 3.535 24.112 1.00 78.69 118 PHE A C 1
ATOM 922 O O . PHE A 1 118 ? -7.210 4.014 25.232 1.00 78.69 118 PHE A O 1
ATOM 929 N N . LEU A 1 119 ? -8.012 2.971 23.418 1.00 69.88 119 LEU A N 1
ATOM 930 C CA . LEU A 1 119 ? -9.377 2.881 23.942 1.00 69.88 119 LEU A CA 1
ATOM 931 C C . LEU A 1 119 ? -9.653 1.515 24.603 1.00 69.88 119 LEU A C 1
ATOM 933 O O . LEU A 1 119 ? -9.701 0.496 23.917 1.00 69.88 119 LEU A O 1
ATOM 937 N N . PRO A 1 120 ? -9.944 1.460 25.920 1.00 61.47 120 PRO A N 1
ATOM 938 C CA . PRO A 1 120 ? -10.334 0.214 26.575 1.00 61.47 120 PRO A CA 1
ATOM 939 C C . PRO A 1 120 ? -11.673 -0.297 26.018 1.00 61.47 120 PRO A C 1
ATOM 941 O O . PRO A 1 120 ? -12.618 0.479 25.841 1.00 61.47 120 PRO A O 1
ATOM 944 N N . GLY A 1 121 ? -11.772 -1.617 25.800 1.00 61.72 121 GLY A N 1
ATOM 945 C CA . GLY A 1 121 ? -12.805 -2.312 25.005 1.00 61.72 121 GLY A CA 1
ATOM 946 C C . GLY A 1 121 ? -14.285 -2.033 25.319 1.00 61.72 121 GLY A C 1
ATOM 947 O O . GLY A 1 121 ? -15.154 -2.414 24.544 1.00 61.72 121 GLY A O 1
ATOM 948 N N . LYS A 1 122 ? -14.603 -1.309 26.399 1.00 58.72 122 LYS A N 1
ATOM 949 C CA . LYS A 1 122 ? -15.966 -0.838 26.708 1.00 58.72 122 LYS A CA 1
ATOM 950 C C . LYS A 1 122 ? -16.368 0.442 25.953 1.00 58.72 122 LYS A C 1
ATOM 952 O O . LYS A 1 122 ? -17.555 0.743 25.883 1.00 58.72 122 LYS A O 1
ATOM 957 N N . ARG A 1 123 ? -15.418 1.197 25.376 1.00 55.97 123 ARG A N 1
ATOM 958 C CA . ARG A 1 123 ? -15.672 2.442 24.609 1.00 55.97 123 ARG A CA 1
ATOM 959 C C . ARG A 1 123 ? -15.567 2.281 23.085 1.00 55.97 123 ARG A C 1
ATOM 961 O O . ARG A 1 123 ? -15.745 3.261 22.363 1.00 55.97 123 ARG A O 1
ATOM 968 N N . LEU A 1 124 ? -15.360 1.058 22.588 1.00 60.34 124 LEU A N 1
ATOM 969 C CA . LEU A 1 124 ? -15.281 0.763 21.149 1.00 60.34 124 LEU A CA 1
ATOM 970 C C . LEU A 1 124 ? -16.607 0.995 20.394 1.00 60.34 124 LEU A C 1
ATOM 972 O O . LEU A 1 124 ? -16.616 1.128 19.178 1.00 60.34 124 LEU A O 1
ATOM 976 N N . ILE A 1 125 ? -17.738 1.090 21.102 1.00 63.78 125 ILE A N 1
ATOM 977 C CA . ILE A 1 125 ? -19.079 1.298 20.516 1.00 63.78 125 ILE A CA 1
ATOM 978 C C . ILE A 1 125 ? -19.440 2.801 20.470 1.00 63.78 125 ILE A C 1
ATOM 980 O O . ILE A 1 125 ? -20.600 3.193 20.381 1.00 63.78 125 ILE A O 1
ATOM 984 N N . THR A 1 126 ? -18.454 3.691 20.551 1.00 71.44 126 THR A N 1
ATOM 985 C CA . THR A 1 126 ? -18.682 5.138 20.432 1.00 71.44 126 THR A CA 1
ATOM 986 C C . THR A 1 126 ? -18.832 5.563 18.967 1.00 71.44 126 THR A C 1
ATOM 988 O O . THR A 1 126 ? -18.284 4.934 18.060 1.00 71.44 126 THR A O 1
ATOM 991 N N . LYS A 1 127 ? -19.571 6.658 18.717 1.00 76.25 127 LYS A N 1
ATOM 992 C CA . LYS A 1 127 ? -19.751 7.229 17.365 1.00 76.25 127 LYS A CA 1
ATOM 993 C C . LYS A 1 127 ? -18.409 7.520 16.680 1.00 76.25 127 LYS A C 1
ATOM 995 O O . LYS A 1 127 ? -18.282 7.290 15.486 1.00 76.25 127 LYS A O 1
ATOM 1000 N N . THR A 1 128 ? -17.408 7.949 17.448 1.00 76.25 128 THR A N 1
ATOM 1001 C CA . THR A 1 128 ? -16.049 8.233 16.966 1.00 76.25 128 THR A CA 1
ATOM 1002 C C . THR A 1 128 ? -15.356 6.993 16.409 1.00 76.25 128 THR A C 1
ATOM 1004 O O . THR A 1 128 ? -14.769 7.061 15.337 1.00 76.25 128 THR A O 1
ATOM 1007 N N . SER A 1 129 ? -15.479 5.841 17.077 1.00 78.00 129 SER A N 1
ATOM 1008 C CA . SER A 1 129 ? -14.885 4.590 16.591 1.00 78.00 129 SER A CA 1
ATOM 1009 C C . SER A 1 129 ? -15.498 4.131 15.270 1.00 78.00 129 SER A C 1
ATOM 1011 O O . SER A 1 129 ? -14.792 3.581 14.429 1.00 78.00 129 SER A O 1
ATOM 1013 N N . ARG A 1 130 ? -16.808 4.352 15.089 1.00 80.25 130 ARG A N 1
ATOM 1014 C CA . ARG A 1 130 ? -17.506 4.062 13.829 1.00 80.25 130 ARG A CA 1
ATOM 1015 C C . ARG A 1 130 ? -17.062 5.023 12.732 1.00 80.25 130 ARG A C 1
ATOM 1017 O O . ARG A 1 130 ? -16.641 4.563 11.685 1.00 80.25 130 ARG A O 1
ATOM 1024 N N . LEU A 1 131 ? -17.037 6.326 13.023 1.00 84.75 131 LEU A N 1
ATOM 1025 C CA . LEU A 1 131 ? -16.594 7.352 12.077 1.00 84.75 131 LEU A CA 1
ATOM 1026 C C . LEU A 1 131 ? -15.159 7.118 11.588 1.00 84.75 131 LEU A C 1
ATOM 1028 O O . LEU A 1 131 ? -14.894 7.255 10.401 1.00 84.75 131 LEU A O 1
ATOM 1032 N N . LEU A 1 132 ? -14.232 6.760 12.480 1.00 83.12 132 LEU A N 1
ATOM 1033 C CA . LEU A 1 132 ? -12.851 6.477 12.087 1.00 83.12 132 LEU A CA 1
ATOM 1034 C C . LEU A 1 132 ? -12.740 5.209 11.232 1.00 83.12 132 LEU A C 1
ATOM 1036 O O . LEU A 1 132 ? -11.950 5.170 10.289 1.00 83.12 132 LEU A O 1
ATOM 1040 N N . LEU A 1 133 ? -13.550 4.187 11.520 1.00 82.94 133 LEU A N 1
ATOM 1041 C CA . LEU A 1 133 ? -13.598 2.974 10.709 1.00 82.94 133 LEU A CA 1
ATOM 1042 C C . LEU A 1 133 ? -14.181 3.271 9.320 1.00 82.94 133 LEU A C 1
ATOM 1044 O O . LEU A 1 133 ? -13.575 2.883 8.324 1.00 82.94 133 LEU A O 1
ATOM 1048 N N . ASP A 1 134 ? -15.275 4.030 9.252 1.00 86.00 134 ASP A N 1
ATOM 1049 C CA . ASP A 1 134 ? -15.890 4.487 8.001 1.00 86.00 134 ASP A CA 1
ATOM 1050 C C . ASP A 1 134 ? -14.913 5.345 7.184 1.00 86.00 134 ASP A C 1
ATOM 1052 O O . ASP A 1 134 ? -14.779 5.153 5.977 1.00 86.00 134 ASP A O 1
ATOM 1056 N N . LEU A 1 135 ? -14.163 6.238 7.840 1.00 88.19 135 LEU A N 1
ATOM 1057 C CA . LEU A 1 135 ? -13.119 7.038 7.202 1.00 88.19 135 LEU A CA 1
ATOM 1058 C C . LEU A 1 135 ? -11.994 6.155 6.656 1.00 88.19 135 LEU A C 1
ATOM 1060 O O . LEU A 1 135 ? -11.535 6.372 5.540 1.00 88.19 135 LEU A O 1
ATOM 1064 N N . THR A 1 136 ? -11.565 5.142 7.409 1.00 86.62 136 THR A N 1
ATOM 1065 C CA . THR A 1 136 ? -10.518 4.215 6.953 1.00 86.62 136 THR A CA 1
ATOM 1066 C C . THR A 1 136 ? -10.989 3.430 5.723 1.00 86.62 136 THR A C 1
ATOM 1068 O O . THR A 1 136 ? -10.236 3.277 4.761 1.00 86.62 136 THR A O 1
ATOM 1071 N N . TRP A 1 137 ? -12.250 2.990 5.704 1.00 87.62 137 TRP A N 1
ATOM 1072 C CA . TRP A 1 137 ? -12.860 2.360 4.529 1.00 87.62 137 TRP A CA 1
ATOM 1073 C C . TRP A 1 137 ? -12.967 3.317 3.344 1.00 87.62 137 TRP A C 1
ATOM 1075 O O . TRP A 1 137 ? -12.602 2.953 2.228 1.00 87.62 137 TRP A O 1
ATOM 1085 N N . PHE A 1 138 ? -13.411 4.551 3.575 1.00 91.38 138 PHE A N 1
ATOM 1086 C CA . PHE A 1 138 ? -13.463 5.580 2.540 1.00 91.38 138 PHE A CA 1
ATOM 1087 C C . PHE A 1 138 ? -12.081 5.822 1.925 1.00 91.38 138 PHE A C 1
ATOM 1089 O O . PHE A 1 138 ? -11.931 5.847 0.703 1.00 91.38 138 PHE A O 1
ATOM 1096 N N . VAL A 1 139 ? -11.053 5.930 2.766 1.00 88.94 139 VAL A N 1
ATOM 1097 C CA . VAL A 1 139 ? -9.674 6.095 2.311 1.00 88.94 139 VAL A CA 1
ATOM 1098 C C . VAL A 1 139 ? -9.229 4.891 1.476 1.00 88.94 139 VAL A C 1
ATOM 1100 O O . VAL A 1 139 ? -8.702 5.083 0.386 1.00 88.94 139 VAL A O 1
ATOM 1103 N N . ALA A 1 140 ? -9.497 3.662 1.920 1.00 88.44 140 ALA A N 1
ATOM 1104 C CA . ALA A 1 140 ? -9.086 2.455 1.203 1.00 88.44 140 ALA A CA 1
ATOM 1105 C C . ALA A 1 140 ? -9.798 2.256 -0.152 1.00 88.44 140 ALA A C 1
ATOM 1107 O O . ALA A 1 140 ? -9.180 1.764 -1.092 1.00 88.44 140 ALA A O 1
ATOM 1108 N N . PHE A 1 141 ? -11.078 2.627 -0.271 1.00 89.81 141 PHE A N 1
ATOM 1109 C CA . PHE A 1 141 ? -11.886 2.341 -1.469 1.00 89.81 141 PHE A CA 1
ATOM 1110 C C . PHE A 1 141 ? -12.039 3.510 -2.435 1.00 89.81 141 PHE A C 1
ATOM 1112 O O . PHE A 1 141 ? -12.303 3.284 -3.612 1.00 89.81 141 PHE A O 1
ATOM 1119 N N . VAL A 1 142 ? -11.901 4.746 -1.960 1.00 91.75 142 VAL A N 1
ATOM 1120 C CA . VAL A 1 142 ? -12.102 5.942 -2.787 1.00 91.75 142 VAL A CA 1
ATOM 1121 C C . VAL A 1 142 ? -10.787 6.674 -2.980 1.00 91.75 142 VAL A C 1
ATOM 1123 O O . VAL A 1 142 ? -10.365 6.910 -4.111 1.00 91.75 142 VAL A O 1
ATOM 1126 N N . PHE A 1 143 ? -10.113 7.007 -1.879 1.00 91.56 143 PHE A N 1
ATOM 1127 C CA . PHE A 1 143 ? -8.904 7.821 -1.944 1.00 91.56 143 PHE A CA 1
ATOM 1128 C C . PHE A 1 143 ? -7.708 7.045 -2.500 1.00 91.56 143 PHE A C 1
ATOM 1130 O O . PHE A 1 143 ? -6.970 7.570 -3.328 1.00 91.56 143 PHE A O 1
ATOM 1137 N N . LEU A 1 144 ? -7.529 5.789 -2.086 1.00 92.56 144 LEU A N 1
ATOM 1138 C CA . LEU A 1 144 ? -6.389 4.977 -2.494 1.00 92.56 144 LEU A CA 1
ATOM 1139 C C . LEU A 1 144 ? -6.381 4.680 -4.007 1.00 92.56 144 LEU A C 1
ATOM 1141 O O . LEU A 1 144 ? -5.344 4.914 -4.626 1.00 92.56 144 LEU A O 1
ATOM 1145 N N . PRO A 1 145 ? -7.490 4.252 -4.651 1.00 92.69 145 PRO A N 1
ATOM 1146 C CA . PRO A 1 145 ? -7.498 4.063 -6.103 1.00 92.69 145 PRO A CA 1
ATOM 1147 C C . PRO A 1 145 ? -7.281 5.373 -6.864 1.00 92.69 145 PRO A C 1
ATOM 1149 O O . PRO A 1 145 ? -6.563 5.389 -7.859 1.00 92.69 145 PRO A O 1
ATOM 1152 N N . PHE A 1 146 ? -7.852 6.481 -6.378 1.00 93.44 146 PHE A N 1
ATOM 1153 C CA . PHE A 1 146 ? -7.595 7.804 -6.944 1.00 93.44 146 PHE A CA 1
ATOM 1154 C C . PHE A 1 146 ? -6.105 8.159 -6.890 1.00 93.44 146 PHE A C 1
ATOM 1156 O O . PHE A 1 146 ? -5.543 8.578 -7.899 1.00 93.44 146 PHE A O 1
ATOM 1163 N N . LEU A 1 147 ? -5.456 7.943 -5.743 1.00 92.12 147 LEU A N 1
ATOM 1164 C CA . LEU A 1 147 ? -4.034 8.222 -5.558 1.00 92.12 147 LEU A CA 1
ATOM 1165 C C . LEU A 1 147 ? -3.164 7.351 -6.470 1.00 92.12 147 LEU A C 1
ATOM 1167 O O . LEU A 1 147 ? -2.234 7.860 -7.081 1.00 92.12 147 LEU A O 1
ATOM 1171 N N . VAL A 1 148 ? -3.511 6.071 -6.631 1.00 93.12 148 VAL A N 1
ATOM 1172 C CA . VAL A 1 148 ? -2.838 5.152 -7.564 1.00 93.12 148 VAL A CA 1
ATOM 1173 C C . VAL A 1 148 ? -2.927 5.645 -9.011 1.00 93.12 148 VAL A C 1
ATOM 1175 O O . VAL A 1 148 ? -1.922 5.648 -9.719 1.00 93.12 148 VAL A O 1
ATOM 1178 N N . ILE A 1 149 ? -4.108 6.087 -9.453 1.00 93.12 149 ILE A N 1
ATOM 1179 C CA . ILE A 1 149 ? -4.306 6.617 -10.812 1.00 93.12 149 ILE A CA 1
ATOM 1180 C C . ILE A 1 149 ? -3.542 7.931 -10.992 1.00 93.12 149 ILE A C 1
ATOM 1182 O O . ILE A 1 149 ? -2.846 8.106 -11.990 1.00 93.12 149 ILE A O 1
ATOM 1186 N N . ALA A 1 150 ? -3.648 8.843 -10.025 1.00 92.00 150 ALA A N 1
ATOM 1187 C CA . ALA A 1 150 ? -2.943 10.118 -10.054 1.00 92.00 150 ALA A CA 1
ATOM 1188 C C . ALA A 1 150 ? -1.425 9.916 -10.104 1.00 92.00 150 ALA A C 1
ATOM 1190 O O . ALA A 1 150 ? -0.739 10.591 -10.867 1.00 92.00 150 ALA A O 1
ATOM 1191 N N . GLU A 1 151 ? -0.904 8.961 -9.334 1.00 91.69 151 GLU A N 1
ATOM 1192 C CA . GLU A 1 151 ? 0.516 8.632 -9.338 1.00 91.69 151 GLU A CA 1
ATOM 1193 C C . GLU A 1 151 ? 0.969 8.039 -10.667 1.00 91.69 151 GLU A C 1
ATOM 1195 O O . GLU A 1 151 ? 2.034 8.407 -11.156 1.00 91.69 151 GLU A O 1
ATOM 1200 N N . TYR A 1 152 ? 0.161 7.171 -11.277 1.00 92.06 152 TYR A N 1
ATOM 1201 C CA . TYR A 1 152 ? 0.461 6.625 -12.597 1.00 92.06 152 TYR A CA 1
ATOM 1202 C C . TYR A 1 152 ? 0.557 7.728 -13.662 1.00 92.06 152 TYR A C 1
ATOM 1204 O O . TYR A 1 152 ? 1.560 7.805 -14.367 1.00 92.06 152 TYR A O 1
ATOM 1212 N N . VAL A 1 153 ? -0.443 8.614 -13.735 1.00 90.69 153 VAL A N 1
ATOM 1213 C CA . VAL A 1 153 ? -0.471 9.727 -14.705 1.00 90.69 153 VAL A CA 1
ATOM 1214 C C . VAL A 1 153 ? 0.673 10.711 -14.452 1.00 90.69 153 VAL A C 1
ATOM 1216 O O . VAL A 1 153 ? 1.316 11.182 -15.385 1.00 90.69 153 VAL A O 1
ATOM 1219 N N . PHE A 1 154 ? 0.971 11.004 -13.186 1.00 88.50 154 PHE A N 1
ATOM 1220 C CA . PHE A 1 154 ? 2.106 11.853 -12.837 1.00 88.50 154 PHE A CA 1
ATOM 1221 C C . PHE A 1 154 ? 3.435 11.220 -13.263 1.00 88.50 154 PHE A C 1
ATOM 1223 O O . PHE A 1 154 ? 4.317 11.906 -13.779 1.00 88.50 154 PHE A O 1
ATOM 1230 N N . PHE A 1 155 ? 3.582 9.909 -13.073 1.00 90.25 155 PHE A N 1
ATOM 1231 C CA . PHE A 1 155 ? 4.790 9.209 -13.478 1.00 90.25 155 PHE A CA 1
ATOM 1232 C C . PHE A 1 155 ? 4.959 9.174 -14.997 1.00 90.25 155 PHE A C 1
ATOM 1234 O O . PHE A 1 155 ? 6.081 9.309 -15.474 1.00 90.25 155 PHE A O 1
ATOM 1241 N N . GLU A 1 156 ? 3.871 9.021 -15.751 1.00 89.56 156 GLU A N 1
ATOM 1242 C CA . GLU A 1 156 ? 3.897 9.095 -17.214 1.00 89.56 156 GLU A CA 1
ATOM 1243 C C . GLU A 1 156 ? 4.524 10.412 -17.695 1.00 89.56 156 GLU A C 1
ATOM 1245 O O . GLU A 1 156 ? 5.455 10.377 -18.501 1.00 89.56 156 GLU A O 1
ATOM 1250 N N . GLU A 1 157 ? 4.095 11.539 -17.125 1.00 86.12 157 GLU A N 1
ATOM 1251 C CA . GLU A 1 157 ? 4.546 12.879 -17.521 1.00 86.12 157 GLU A CA 1
ATOM 1252 C C . GLU A 1 157 ? 5.963 13.210 -17.024 1.00 86.12 157 GLU A C 1
ATOM 1254 O O . GLU A 1 157 ? 6.813 13.679 -17.779 1.00 86.12 157 GLU A O 1
ATOM 1259 N N . PHE A 1 158 ? 6.243 12.961 -15.744 1.00 82.00 158 PHE A N 1
ATOM 1260 C CA . PHE A 1 158 ? 7.464 13.453 -15.094 1.00 82.00 158 PHE A CA 1
ATOM 1261 C C . PHE A 1 158 ? 8.550 12.387 -14.926 1.00 82.00 158 PHE A C 1
ATOM 1263 O O . PHE A 1 158 ? 9.637 12.703 -14.437 1.00 82.00 158 PHE A O 1
ATOM 1270 N N . GLN A 1 159 ? 8.263 11.125 -15.269 1.00 84.81 159 GLN A N 1
ATOM 1271 C CA . GLN A 1 159 ? 9.148 9.969 -15.043 1.00 84.81 159 GLN A CA 1
ATOM 1272 C C . GLN A 1 159 ? 9.657 9.890 -13.592 1.00 84.81 159 GLN A C 1
ATOM 1274 O O . GLN A 1 159 ? 10.767 9.442 -13.301 1.00 84.81 159 GLN A O 1
ATOM 1279 N N . SER A 1 160 ? 8.828 10.364 -12.661 1.00 85.81 160 SER A N 1
ATOM 1280 C CA . SER A 1 160 ? 9.120 10.473 -11.239 1.00 85.81 160 SER A CA 1
ATOM 1281 C C . SER A 1 160 ? 7.865 10.175 -10.432 1.00 85.81 160 SER A C 1
ATOM 1283 O O . SER A 1 160 ? 6.743 10.376 -10.890 1.00 85.81 160 SER A O 1
ATOM 1285 N N . ARG A 1 161 ? 8.053 9.664 -9.217 1.00 85.62 161 ARG A N 1
ATOM 1286 C CA . ARG A 1 161 ? 6.964 9.402 -8.267 1.00 85.62 161 ARG A CA 1
ATOM 1287 C C . ARG A 1 161 ? 6.383 10.721 -7.754 1.00 85.62 161 ARG A C 1
ATOM 1289 O O . ARG A 1 161 ? 7.081 11.737 -7.733 1.00 85.62 161 ARG A O 1
ATOM 1296 N N . LEU A 1 162 ? 5.142 10.686 -7.264 1.00 85.75 162 LEU A N 1
ATOM 1297 C CA . LEU A 1 162 ? 4.552 11.828 -6.563 1.00 85.75 162 LEU A CA 1
ATOM 1298 C C . LEU A 1 162 ? 5.462 12.253 -5.402 1.00 85.75 162 LEU A C 1
ATOM 1300 O O . LEU A 1 162 ? 5.802 11.455 -4.530 1.00 85.75 162 LEU A O 1
ATOM 1304 N N . ASN A 1 163 ? 5.865 13.520 -5.410 1.00 85.88 163 ASN A N 1
ATOM 1305 C CA . ASN A 1 163 ? 6.776 14.097 -4.428 1.00 85.88 163 ASN A CA 1
ATOM 1306 C C . ASN A 1 163 ? 6.295 15.494 -4.015 1.00 85.88 163 ASN A C 1
ATOM 1308 O O . ASN A 1 163 ? 5.495 16.118 -4.711 1.00 85.88 163 ASN A O 1
ATOM 1312 N N . TYR A 1 164 ? 6.818 16.009 -2.903 1.00 81.25 164 TYR A N 1
ATOM 1313 C CA . TYR A 1 164 ? 6.496 17.332 -2.377 1.00 81.25 164 TYR A CA 1
ATOM 1314 C C . TYR A 1 164 ? 6.737 18.465 -3.388 1.00 81.25 164 TYR A C 1
ATOM 1316 O O . TYR A 1 164 ? 5.951 19.406 -3.440 1.00 81.25 164 TYR A O 1
ATOM 1324 N N . LEU A 1 165 ? 7.746 18.331 -4.259 1.00 78.12 165 LEU A N 1
ATOM 1325 C CA . LEU A 1 165 ? 8.013 19.303 -5.328 1.00 78.12 165 LEU A CA 1
ATOM 1326 C C . LEU A 1 165 ? 6.789 19.557 -6.224 1.00 78.12 165 LEU A C 1
ATOM 1328 O O . LEU A 1 165 ? 6.592 20.677 -6.683 1.00 78.12 165 LEU A O 1
ATOM 1332 N N . ALA A 1 166 ? 5.926 18.555 -6.435 1.00 74.69 166 ALA A N 1
ATOM 1333 C CA . ALA A 1 166 ? 4.708 18.737 -7.223 1.00 74.69 166 ALA A CA 1
ATOM 1334 C C . ALA A 1 166 ? 3.764 19.782 -6.598 1.00 74.69 166 ALA A C 1
ATOM 1336 O O . ALA A 1 166 ? 3.089 20.517 -7.316 1.00 74.69 166 ALA A O 1
ATOM 1337 N N . PHE A 1 167 ? 3.741 19.893 -5.265 1.00 77.75 167 PHE A N 1
ATOM 1338 C CA . PHE A 1 167 ? 2.969 20.922 -4.570 1.00 77.75 167 PHE A CA 1
ATOM 1339 C C . PHE A 1 167 ? 3.622 22.302 -4.675 1.00 77.75 167 PHE A C 1
ATOM 1341 O O . PHE A 1 167 ? 2.911 23.299 -4.794 1.00 77.75 167 PHE A O 1
ATOM 1348 N N . GLU A 1 168 ? 4.954 22.379 -4.688 1.00 81.06 168 GLU A N 1
ATOM 1349 C CA . GLU A 1 168 ? 5.665 23.648 -4.895 1.00 81.06 168 GLU A CA 1
ATOM 1350 C C . GLU A 1 168 ? 5.352 24.251 -6.271 1.00 81.06 168 GLU A C 1
ATOM 1352 O O . GLU A 1 168 ? 5.156 25.462 -6.383 1.00 81.06 168 GLU A O 1
ATOM 1357 N N . TYR A 1 169 ? 5.181 23.416 -7.299 1.00 74.19 169 TYR A N 1
ATOM 1358 C CA . TYR A 1 169 ? 4.778 23.870 -8.634 1.00 74.19 169 TYR A CA 1
ATOM 1359 C C . TYR A 1 169 ? 3.376 24.494 -8.676 1.00 74.19 169 TYR A C 1
ATOM 1361 O O . TYR A 1 169 ? 3.135 25.398 -9.476 1.00 74.19 169 TYR A O 1
ATOM 1369 N N . ILE A 1 170 ? 2.464 24.079 -7.788 1.00 77.56 170 ILE A N 1
ATOM 1370 C CA . ILE A 1 170 ? 1.129 24.691 -7.667 1.00 77.56 170 ILE A CA 1
ATOM 1371 C C . ILE A 1 170 ? 1.227 26.091 -7.042 1.00 77.56 170 ILE A C 1
ATOM 1373 O O . ILE A 1 170 ? 0.469 26.988 -7.412 1.00 77.56 170 ILE A O 1
ATOM 1377 N N . VAL A 1 171 ? 2.158 26.291 -6.106 1.00 82.31 171 VAL A N 1
ATOM 1378 C CA . VAL A 1 171 ? 2.355 27.578 -5.416 1.00 82.31 171 VAL A CA 1
ATOM 1379 C C . VAL A 1 171 ? 3.102 28.584 -6.300 1.00 82.31 171 VAL A C 1
ATOM 1381 O O . VAL A 1 171 ? 2.790 29.776 -6.257 1.00 82.31 171 VAL A O 1
ATOM 1384 N N . TYR A 1 172 ? 4.026 28.119 -7.149 1.00 76.31 172 TYR A N 1
ATOM 1385 C CA . TYR A 1 172 ? 4.849 28.964 -8.026 1.00 76.31 172 TYR A CA 1
ATOM 1386 C C . TYR A 1 172 ? 4.655 28.661 -9.525 1.00 76.31 172 TYR A C 1
ATOM 1388 O O . TYR A 1 172 ? 5.612 28.338 -10.232 1.00 76.31 172 TYR A O 1
ATOM 1396 N N . PRO A 1 173 ? 3.438 28.833 -10.076 1.00 70.12 173 PRO A N 1
ATOM 1397 C CA . PRO A 1 173 ? 3.144 28.432 -11.452 1.00 70.12 173 PRO A CA 1
ATOM 1398 C C . PRO A 1 173 ? 3.900 29.266 -12.497 1.00 70.12 173 PRO A C 1
ATOM 1400 O O . PRO A 1 173 ? 4.201 28.777 -13.580 1.00 70.12 173 PRO A O 1
ATOM 1403 N N . ARG A 1 174 ? 4.239 30.529 -12.195 1.00 70.25 174 ARG A N 1
ATOM 1404 C CA . ARG A 1 174 ? 4.915 31.420 -13.156 1.00 70.25 174 ARG A CA 1
ATOM 1405 C C . ARG A 1 174 ? 6.370 31.042 -13.419 1.00 70.25 174 ARG A C 1
ATOM 1407 O O . ARG A 1 174 ? 6.843 31.271 -14.52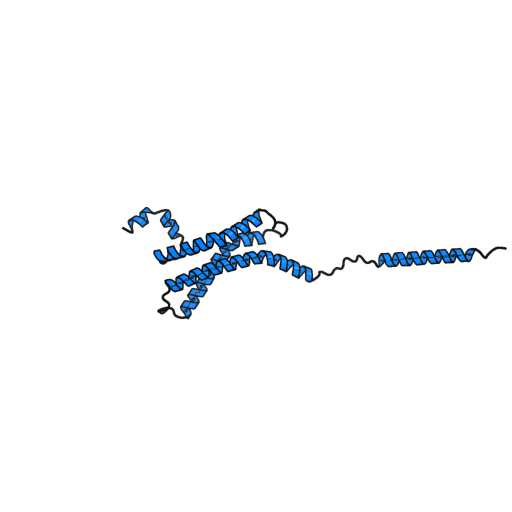3 1.00 70.25 174 ARG A O 1
ATOM 1414 N N . GLU A 1 175 ? 7.068 30.481 -12.439 1.00 68.69 175 GLU A N 1
ATOM 1415 C CA . GLU A 1 175 ? 8.477 30.103 -12.610 1.00 68.69 175 GLU A CA 1
ATOM 1416 C C . GLU A 1 175 ? 8.616 28.849 -13.476 1.00 68.69 175 GLU A C 1
ATOM 1418 O O . GLU A 1 175 ? 9.523 28.759 -14.297 1.00 68.69 175 GLU A O 1
ATOM 1423 N N . VAL A 1 176 ? 7.659 27.926 -13.362 1.00 60.22 176 VAL A N 1
ATOM 1424 C CA . VAL A 1 176 ? 7.632 26.694 -14.155 1.00 60.22 176 VAL A CA 1
ATOM 1425 C C . VAL A 1 176 ? 7.077 26.955 -15.555 1.00 60.22 176 VAL A C 1
ATOM 1427 O O . VAL A 1 176 ? 7.704 26.565 -16.533 1.00 60.22 176 VAL A O 1
ATOM 1430 N N . CYS A 1 177 ? 5.958 27.678 -15.692 1.00 59.59 177 CYS A N 1
ATOM 1431 C CA . CYS A 1 177 ? 5.358 27.945 -17.006 1.00 59.59 177 CYS A CA 1
ATOM 1432 C C . CYS A 1 177 ? 6.262 28.774 -17.934 1.00 59.59 177 CYS A C 1
ATOM 1434 O O . CYS A 1 177 ? 6.210 28.584 -19.144 1.00 59.59 177 CYS A O 1
ATOM 1436 N N . CYS A 1 178 ? 7.109 29.660 -17.398 1.00 61.69 178 CYS A N 1
ATOM 1437 C CA . CYS A 1 178 ? 8.075 30.415 -18.205 1.00 61.69 178 CYS A CA 1
ATOM 1438 C C . CYS A 1 178 ? 9.290 29.582 -18.661 1.00 61.69 178 CYS A C 1
ATOM 1440 O O . CYS A 1 178 ? 10.090 30.088 -19.442 1.00 61.69 178 CYS A O 1
ATOM 1442 N N . ASN A 1 179 ? 9.446 28.342 -18.182 1.00 60.91 179 ASN A N 1
ATOM 1443 C CA . ASN A 1 179 ? 10.544 27.440 -18.549 1.00 60.91 179 ASN A CA 1
ATOM 1444 C C . ASN A 1 179 ? 10.141 26.384 -19.604 1.00 60.91 179 ASN A C 1
ATOM 1446 O O . ASN A 1 179 ? 11.009 25.687 -20.119 1.00 60.91 179 ASN A O 1
ATOM 1450 N N . ILE A 1 180 ? 8.844 26.237 -19.915 1.00 63.25 180 ILE A N 1
ATOM 1451 C CA . ILE A 1 180 ? 8.303 25.217 -20.845 1.00 63.25 180 ILE A CA 1
ATOM 1452 C C . ILE A 1 180 ? 7.806 25.855 -22.167 1.00 63.25 180 ILE A C 1
ATOM 1454 O O . ILE A 1 180 ? 7.055 25.236 -22.917 1.00 63.25 180 ILE A O 1
ATOM 1458 N N . TRP A 1 181 ? 8.198 27.098 -22.463 1.00 53.31 181 TRP A N 1
ATOM 1459 C CA . TRP A 1 181 ? 7.883 27.801 -23.714 1.00 53.31 181 TRP A CA 1
ATOM 1460 C C . TRP A 1 181 ? 9.158 28.149 -24.483 1.00 53.31 181 TRP A C 1
ATOM 1462 O O . TRP A 1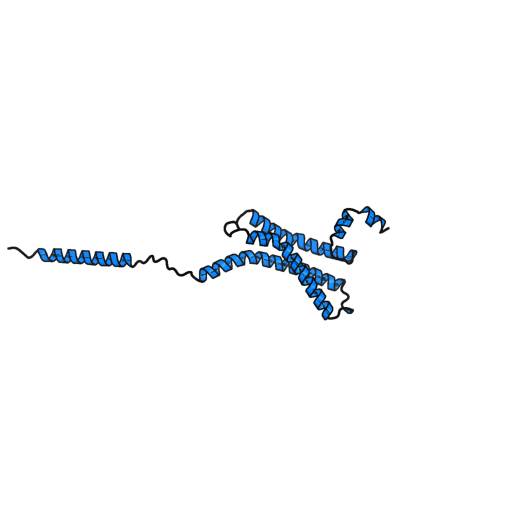 181 ? 10.116 28.628 -23.836 1.00 53.31 181 TRP A O 1
#

Secondary structure (DSSP, 8-state):
---STHHHHHHHHHHHHHHHHHHHHHHHHS--------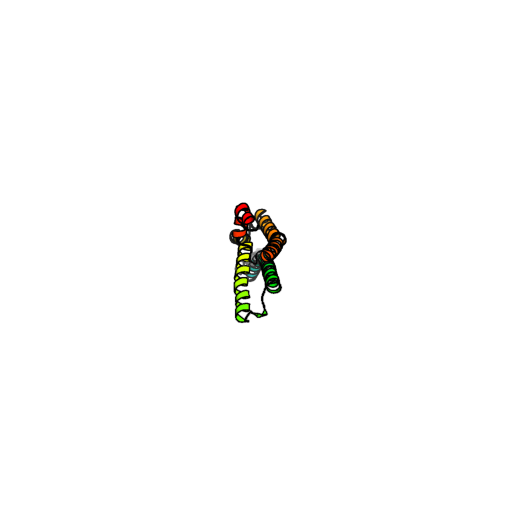-HHHHHHHHHHHHHHHHHHHHHHHHHHHHHHHHHHHHHHHH--TTT--HHHHHHHHHHHHHHHHHHHHHHHHHHHHHHHHS-TTSTTSHHHHHHHHHHHHIIIIIHHHHHHHHHHHHHHHSS---THHHHHHH-HHHHHTT--

pLDDT: mean 75.66, std 15.16, range [44.31, 94.12]

Radius of gyration: 37.05 Å; chains: 1; bounding box: 70×80×110 Å

Sequence (181 aa):
MTRIISSSETVLDSAESVTREMEVSQSAETGNRPGLRPRLVDWVQTWSVWGGCYSVLALILLITLAYLFLLRLVMIISYGDLAKLTVQQATQLFLTGLQFDLLVALCFITPQLTHLTFLPGKRLITKTSRLLLDLTWFVAFVFLPFLVIAEYVFFEEFQSRLNYLAFEYIVYPREVCCNIW